Protein AF-A0A507BMI8-F1 (afdb_monomer_lite)

Radius of gyration: 33.05 Å; chains: 1; bounding box: 78×56×67 Å

Secondary structure (DSSP, 8-state):
--HHHHHHHHHHHHHHHHHHHHHHHHHHHHH-SS-------------S-TT---HHHHHHHHHHHHHHHHHHHHSS----HHHHHHHHHHHHHHS--TT-HHHH-PPPTTT-TTSPPSSS-------

Foldseek 3Di:
DPPVVVVVVVVVVVVVVVVVVVVVVVCCVVVVDDDPPDCDPPDDDDDDDPPCPDPVNVVVVVVVVVVVVVVVVVPDDDDDPVVVVVVVCVVVLVDDDQVCCVNRNHDDLVRDPPRQPPDPDSDDDDD

Structure (mmCIF, N/CA/C/O backbone):
data_AF-A0A507BMI8-F1
#
_entry.id   AF-A0A507BMI8-F1
#
loop_
_atom_site.group_PDB
_atom_site.id
_atom_site.type_symbol
_atom_site.label_atom_id
_atom_site.label_alt_id
_atom_site.label_comp_id
_atom_site.label_asym_id
_atom_site.label_entity_id
_atom_site.label_seq_id
_atom_site.pdbx_PDB_ins_code
_atom_site.Cartn_x
_atom_site.Cartn_y
_atom_site.Cartn_z
_atom_site.occupancy
_atom_site.B_iso_or_equiv
_atom_site.auth_seq_id
_atom_site.auth_comp_id
_atom_site.auth_asym_id
_atom_site.auth_atom_id
_atom_site.pdbx_PDB_model_num
ATOM 1 N N . MET A 1 1 ? -18.259 -33.573 4.584 1.00 50.00 1 MET A N 1
ATOM 2 C CA . MET A 1 1 ? -17.208 -32.944 5.421 1.00 50.00 1 MET A CA 1
ATOM 3 C C . MET A 1 1 ? -17.529 -31.490 5.817 1.00 50.00 1 MET A C 1
ATOM 5 O O . MET A 1 1 ? -16.685 -30.840 6.411 1.00 50.00 1 MET A O 1
ATOM 9 N N . SER A 1 2 ? -18.745 -30.982 5.575 1.00 57.59 2 SER A N 1
ATOM 10 C CA . SER A 1 2 ? -19.161 -29.588 5.833 1.00 57.59 2 SER A CA 1
ATOM 11 C C . SER A 1 2 ? -19.734 -29.312 7.236 1.00 57.59 2 SER A C 1
ATOM 13 O O . SER A 1 2 ? -19.900 -28.154 7.604 1.00 57.59 2 SER A O 1
ATOM 15 N N . ASN A 1 3 ? -20.026 -30.345 8.033 1.00 60.91 3 ASN A N 1
ATOM 16 C CA . ASN A 1 3 ? -20.760 -30.187 9.301 1.00 60.91 3 ASN A CA 1
ATOM 17 C C . ASN A 1 3 ? -19.903 -29.631 10.452 1.00 60.91 3 ASN A C 1
ATOM 19 O O . ASN A 1 3 ? -20.436 -29.031 11.377 1.00 60.91 3 ASN A O 1
ATOM 23 N N . LEU A 1 4 ? -18.576 -29.779 10.383 1.00 59.72 4 LEU A N 1
ATOM 24 C CA . LEU A 1 4 ? -17.682 -29.368 11.472 1.00 59.72 4 LEU A CA 1
ATOM 25 C C . LEU A 1 4 ? -17.498 -27.844 11.550 1.00 59.72 4 LEU A C 1
ATOM 27 O O . LEU A 1 4 ? -17.412 -27.301 12.647 1.00 59.72 4 LEU A O 1
ATOM 31 N N . THR A 1 5 ? -17.488 -27.140 10.413 1.00 59.69 5 THR A N 1
ATOM 32 C CA . THR A 1 5 ? -17.374 -25.669 10.392 1.00 59.69 5 THR A CA 1
ATOM 33 C C . THR A 1 5 ? -18.626 -24.998 10.957 1.00 59.69 5 THR A C 1
ATOM 35 O O . THR A 1 5 ? -18.511 -24.048 11.727 1.00 59.69 5 THR A O 1
ATOM 38 N N . SER A 1 6 ? -19.815 -25.533 10.651 1.00 66.56 6 SER A N 1
ATOM 39 C CA . SER A 1 6 ? -21.083 -24.976 11.137 1.00 66.56 6 SER A CA 1
ATOM 40 C C . SER A 1 6 ? -21.227 -25.101 12.659 1.00 66.56 6 SER A C 1
ATOM 42 O O . SER A 1 6 ? -21.615 -24.138 13.321 1.00 66.56 6 SER A O 1
ATOM 44 N N . ASP A 1 7 ? -20.819 -26.237 13.233 1.00 71.44 7 ASP A N 1
ATOM 45 C CA . ASP A 1 7 ? -20.836 -26.447 14.686 1.00 71.44 7 ASP A CA 1
ATOM 46 C C . ASP A 1 7 ? -19.871 -25.511 15.431 1.00 71.44 7 ASP A C 1
ATOM 48 O O . ASP A 1 7 ? -20.177 -25.035 16.529 1.00 71.44 7 ASP A O 1
ATOM 52 N N . VAL A 1 8 ? -18.700 -25.223 14.850 1.00 73.81 8 VAL A N 1
ATOM 53 C CA . VAL A 1 8 ? -17.723 -24.289 15.435 1.00 73.81 8 VAL A CA 1
ATOM 54 C C . VAL A 1 8 ? -18.257 -22.856 15.407 1.00 73.81 8 VAL A C 1
ATOM 56 O O . VAL A 1 8 ? -18.174 -22.153 16.415 1.00 73.81 8 VAL A O 1
ATOM 59 N N . GLU A 1 9 ? -18.859 -22.429 14.297 1.00 71.19 9 GLU A N 1
ATOM 60 C CA . GLU A 1 9 ? -19.460 -21.097 14.171 1.00 71.19 9 GLU A CA 1
ATOM 61 C C . GLU A 1 9 ? -20.648 -20.904 15.120 1.00 71.19 9 GLU A C 1
ATOM 63 O O . GLU A 1 9 ? -20.750 -19.864 15.777 1.00 71.19 9 GLU A O 1
ATOM 68 N N . GLN A 1 10 ? -21.507 -21.916 15.269 1.00 74.69 10 GLN A N 1
ATOM 69 C CA . GLN A 1 10 ? -22.636 -21.874 16.200 1.00 74.69 10 GLN A CA 1
ATOM 70 C C . GLN A 1 10 ? -22.179 -21.798 17.660 1.00 74.69 10 GLN A C 1
ATOM 72 O O . GLN A 1 10 ? -22.701 -20.982 18.426 1.00 74.69 10 GLN A O 1
ATOM 77 N N . LYS A 1 11 ? -21.171 -22.590 18.047 1.00 76.62 11 LYS A N 1
ATOM 78 C CA . LYS A 1 11 ? -20.581 -22.528 19.395 1.00 76.62 11 LYS A CA 1
ATOM 79 C C . LYS A 1 11 ? -19.941 -21.174 19.670 1.00 76.62 11 LYS A C 1
ATOM 81 O O . LYS A 1 11 ? -20.156 -20.612 20.742 1.00 76.62 11 LYS A O 1
ATOM 86 N N . ASN A 1 12 ? -19.214 -20.620 18.701 1.00 79.44 12 ASN A N 1
ATOM 87 C CA . ASN A 1 12 ? -18.614 -19.296 18.826 1.00 79.44 12 ASN A CA 1
ATOM 88 C C . ASN A 1 12 ? -19.704 -18.220 18.992 1.00 79.44 12 ASN A C 1
ATOM 90 O O . ASN A 1 12 ? -19.654 -17.410 19.913 1.00 79.44 12 ASN A O 1
ATOM 94 N N . HIS A 1 13 ? -20.760 -18.261 18.175 1.00 80.12 13 HIS A N 1
ATOM 95 C CA . HIS A 1 13 ? -21.883 -17.327 18.267 1.00 80.12 13 HIS A CA 1
ATOM 96 C C . HIS A 1 13 ? -22.611 -17.401 19.621 1.00 80.12 13 HIS A C 1
ATOM 98 O O . HIS A 1 13 ? -22.980 -16.370 20.192 1.00 80.12 13 HIS A O 1
ATOM 104 N N . GLN A 1 14 ? -22.790 -18.607 20.167 1.00 83.75 14 GLN A N 1
ATOM 105 C CA . GLN A 1 14 ? -23.395 -18.800 21.482 1.00 83.75 14 GLN A CA 1
ATOM 106 C C . GLN A 1 14 ? -22.494 -18.283 22.610 1.00 83.75 14 GLN A C 1
ATOM 108 O O . GLN A 1 14 ? -22.973 -17.576 23.499 1.00 83.75 14 GLN A O 1
ATOM 113 N N . HIS A 1 15 ? -21.190 -18.545 22.520 1.00 85.62 15 HIS A N 1
ATOM 114 C CA . HIS A 1 15 ? -20.192 -18.032 23.453 1.00 85.62 15 HIS A CA 1
ATOM 115 C C . HIS A 1 15 ? -20.211 -16.495 23.512 1.00 85.62 15 HIS A C 1
ATOM 117 O O . HIS A 1 15 ? -20.271 -15.916 24.597 1.00 85.62 15 HIS A O 1
ATOM 123 N N . TRP A 1 16 ? -20.277 -15.813 22.362 1.00 71.69 16 TRP A N 1
ATOM 124 C CA . TRP A 1 16 ? -20.387 -14.348 22.319 1.00 71.69 16 TRP A CA 1
ATOM 125 C C . TRP A 1 16 ? -21.697 -13.825 22.920 1.00 71.69 16 TRP A C 1
ATOM 127 O O . TRP A 1 16 ? -21.693 -12.806 23.613 1.00 71.69 16 TRP A O 1
ATOM 137 N N . LYS A 1 17 ? -22.824 -14.524 22.728 1.00 87.12 17 LYS A N 1
ATOM 138 C CA . LYS A 1 17 ? -24.103 -14.161 23.369 1.00 87.12 17 LYS A CA 1
ATOM 139 C C . LYS A 1 17 ? -24.038 -14.280 24.887 1.00 87.12 17 LYS A C 1
ATOM 141 O O . LYS A 1 17 ? -24.572 -13.428 25.597 1.00 87.12 17 LYS A O 1
ATOM 146 N N . GLU A 1 18 ? -23.405 -15.330 25.394 1.00 85.81 18 GLU A N 1
ATOM 147 C CA . GLU A 1 18 ? -23.204 -15.537 26.828 1.00 85.81 18 GLU A CA 1
ATOM 148 C C . GLU A 1 18 ? -22.257 -14.497 27.418 1.00 85.81 18 GLU A C 1
ATOM 150 O O . GLU A 1 18 ? -22.600 -13.889 28.431 1.00 85.81 18 GLU A O 1
ATOM 155 N N . ALA A 1 19 ? -21.155 -14.188 26.733 1.00 79.75 19 ALA A N 1
ATOM 156 C CA . ALA A 1 19 ? -20.238 -13.122 27.125 1.00 79.75 19 ALA A CA 1
ATOM 157 C C . ALA A 1 19 ? -20.942 -11.753 27.193 1.00 79.75 19 ALA A C 1
ATOM 159 O O . ALA A 1 19 ? -20.763 -11.006 28.156 1.00 79.75 19 ALA A O 1
ATOM 160 N N . LEU A 1 20 ? -21.812 -11.433 26.226 1.00 80.81 20 LEU A N 1
ATOM 161 C CA . LEU A 1 20 ? -22.605 -10.199 26.235 1.00 80.81 20 LEU A CA 1
ATOM 162 C C . LEU A 1 20 ? -23.640 -10.167 27.370 1.00 80.81 20 LEU A C 1
ATOM 164 O O . LEU A 1 20 ? -23.835 -9.120 27.992 1.00 80.81 20 LEU A O 1
ATOM 168 N N . ARG A 1 21 ? -24.292 -11.297 27.672 1.00 84.62 21 ARG A N 1
ATOM 169 C CA . ARG A 1 21 ? -25.216 -11.418 28.815 1.00 84.62 21 ARG A CA 1
ATOM 170 C C . ARG A 1 21 ? -24.489 -11.260 30.149 1.00 84.62 21 ARG A C 1
ATOM 172 O O . ARG A 1 21 ? -24.963 -10.514 31.003 1.00 84.62 21 ARG A O 1
ATOM 179 N N . ALA A 1 22 ? -23.332 -11.898 30.303 1.00 79.50 22 ALA A N 1
ATOM 180 C CA . ALA A 1 22 ? -22.498 -11.793 31.494 1.00 79.50 22 ALA A CA 1
ATOM 181 C C . ALA A 1 22 ? -22.006 -10.356 31.703 1.00 79.50 22 ALA A C 1
ATOM 183 O O . ALA A 1 22 ? -22.113 -9.825 32.806 1.00 79.50 22 ALA A O 1
ATOM 184 N N . ASN A 1 23 ? -21.566 -9.683 30.636 1.00 79.81 23 ASN A N 1
ATOM 185 C CA . ASN A 1 23 ? -21.134 -8.290 30.709 1.00 79.81 23 ASN A CA 1
ATOM 186 C C . ASN A 1 23 ? -22.305 -7.351 31.064 1.00 79.81 23 ASN A C 1
ATOM 188 O O . ASN A 1 23 ? -22.178 -6.494 31.933 1.00 79.81 23 ASN A O 1
ATOM 192 N N . ARG A 1 24 ? -23.497 -7.569 30.486 1.00 79.19 24 ARG A N 1
ATOM 193 C CA . ARG A 1 24 ? -24.723 -6.841 30.866 1.00 79.19 24 ARG A CA 1
ATOM 194 C C . ARG A 1 24 ? -25.067 -7.035 32.345 1.00 79.19 24 ARG A C 1
ATOM 196 O O . ARG A 1 24 ? -25.388 -6.060 33.020 1.00 79.19 24 ARG A O 1
ATOM 203 N N . SER A 1 25 ? -24.983 -8.266 32.850 1.00 76.94 25 SER A N 1
ATOM 204 C CA . SER A 1 25 ? -25.216 -8.565 34.266 1.00 76.94 25 SER A CA 1
ATOM 205 C C . SER A 1 25 ? -24.179 -7.888 35.162 1.00 76.94 25 SER A C 1
ATOM 207 O O . SER A 1 25 ? -24.549 -7.274 36.154 1.00 76.94 25 SER A O 1
ATOM 209 N N . TYR A 1 26 ? -22.897 -7.940 34.793 1.00 73.00 26 TYR A N 1
ATOM 210 C CA . TYR A 1 26 ? -21.806 -7.303 35.533 1.00 73.00 26 TYR A CA 1
ATOM 211 C C . TYR A 1 26 ? -21.996 -5.784 35.647 1.00 73.00 26 TYR A C 1
ATOM 213 O O . TYR A 1 26 ? -21.850 -5.219 36.730 1.00 73.00 26 TYR A O 1
ATOM 221 N N . MET A 1 27 ? -22.405 -5.131 34.555 1.00 68.19 27 MET A N 1
ATOM 222 C CA . MET A 1 27 ? -22.702 -3.697 34.557 1.00 68.19 27 MET A CA 1
ATOM 223 C C . MET A 1 27 ? -23.902 -3.358 35.454 1.00 68.19 27 MET A C 1
ATOM 225 O O . MET A 1 27 ? -23.860 -2.370 36.182 1.00 68.19 27 MET A O 1
ATOM 229 N N . HIS A 1 28 ? -24.949 -4.188 35.474 1.00 62.34 28 HIS A N 1
ATOM 230 C CA . HIS A 1 28 ? -26.076 -3.990 36.392 1.00 62.34 28 HIS A CA 1
ATOM 231 C C . HIS A 1 28 ? -25.689 -4.179 37.863 1.00 62.34 28 HIS A C 1
ATOM 233 O O . HIS A 1 28 ? -26.199 -3.452 38.710 1.00 62.34 28 HIS A O 1
ATOM 239 N N . THR A 1 29 ? -24.785 -5.108 38.178 1.00 67.25 29 THR A N 1
ATOM 240 C CA . THR A 1 29 ? -24.347 -5.345 39.561 1.00 67.25 29 THR A CA 1
ATOM 241 C C . THR A 1 29 ? -23.421 -4.239 40.070 1.00 67.25 29 THR A C 1
ATOM 243 O O . THR A 1 29 ? -23.574 -3.805 41.207 1.00 67.25 29 THR A O 1
ATOM 246 N N . GLN A 1 30 ? -22.499 -3.739 39.239 1.00 54.78 30 GLN A N 1
ATOM 247 C CA . GLN A 1 30 ? -21.523 -2.722 39.658 1.00 54.78 30 GLN A CA 1
ATOM 248 C C . GLN A 1 30 ? -22.075 -1.293 39.674 1.00 54.78 30 GLN A C 1
ATOM 250 O O . GLN A 1 30 ? -21.617 -0.465 40.456 1.00 54.78 30 GLN A O 1
ATOM 255 N N . PHE A 1 31 ? -23.066 -0.994 38.830 1.00 55.59 31 PHE A N 1
ATOM 256 C CA . PHE A 1 31 ? -23.644 0.350 38.710 1.00 55.59 31 PHE A CA 1
ATOM 257 C C . PHE A 1 31 ? -25.104 0.426 39.196 1.00 55.59 31 PHE A C 1
ATOM 259 O O . PHE A 1 31 ? -25.739 1.473 39.109 1.00 55.59 31 PHE A O 1
ATOM 266 N N . GLY A 1 32 ? -25.647 -0.670 39.735 1.00 46.56 32 GLY A N 1
ATOM 267 C CA . GLY A 1 32 ? -27.037 -0.806 40.181 1.00 46.56 32 GLY A CA 1
ATOM 268 C C . GLY A 1 32 ? -27.331 -0.314 41.598 1.00 46.56 32 GLY A C 1
ATOM 269 O O . GLY A 1 32 ? -28.191 -0.891 42.265 1.00 46.56 32 GLY A O 1
ATOM 270 N N . HIS A 1 33 ? -26.661 0.735 42.082 1.00 46.97 33 HIS A N 1
ATOM 271 C CA . HIS A 1 33 ? -27.170 1.481 43.236 1.00 46.97 33 HIS A CA 1
ATOM 272 C C . HIS A 1 33 ? -28.118 2.589 42.769 1.00 46.97 33 HIS A C 1
ATOM 274 O O . HIS A 1 33 ? -27.826 3.370 41.870 1.00 46.97 33 HIS A O 1
ATOM 280 N N . LYS A 1 34 ? -29.326 2.551 43.340 1.00 51.16 34 LYS A N 1
ATOM 281 C CA . LYS A 1 34 ? -30.554 3.184 42.860 1.00 51.16 34 LYS A CA 1
ATOM 282 C C . LYS A 1 34 ? -30.399 4.680 42.571 1.00 51.16 34 LYS A C 1
ATOM 284 O O . LYS A 1 34 ? -30.318 5.491 43.483 1.00 51.16 34 LYS A O 1
ATOM 289 N N . GLY A 1 35 ? -30.546 5.036 41.302 1.00 44.56 35 GLY A N 1
ATOM 290 C CA . GLY A 1 35 ? -30.932 6.370 40.864 1.00 44.56 35 GLY A CA 1
ATOM 291 C C . GLY A 1 35 ? -31.686 6.234 39.552 1.00 44.56 35 GLY A C 1
ATOM 292 O O . GLY A 1 35 ? -31.133 5.746 38.572 1.00 44.56 35 GLY A O 1
ATOM 293 N N . LYS A 1 36 ? -32.970 6.601 39.527 1.00 44.16 36 LYS A N 1
ATOM 294 C CA . LYS A 1 36 ? -33.725 6.737 38.277 1.00 44.16 36 LYS A CA 1
ATOM 295 C C . LYS A 1 36 ? -32.998 7.782 37.423 1.00 44.16 36 LYS A C 1
ATOM 297 O O . LYS A 1 36 ? -33.112 8.970 37.705 1.00 44.16 36 LYS A O 1
ATOM 302 N N . VAL A 1 37 ? -32.250 7.359 36.404 1.00 47.12 37 VAL A N 1
ATOM 303 C CA . VAL A 1 37 ? -31.766 8.276 35.368 1.00 47.12 37 VAL A CA 1
ATOM 304 C C . VAL A 1 37 ? -32.979 8.629 34.522 1.00 47.12 37 VAL A C 1
ATOM 306 O O . VAL A 1 37 ? -33.414 7.859 33.667 1.00 47.12 37 VAL A O 1
ATOM 309 N N . SER A 1 38 ? -33.579 9.774 34.839 1.00 41.09 38 SER A N 1
ATOM 310 C CA . SER A 1 38 ? -34.495 10.447 33.931 1.00 41.09 38 SER A CA 1
ATOM 311 C C . SER A 1 38 ? -33.724 10.701 32.640 1.00 41.09 38 SER A C 1
ATOM 313 O O . SER A 1 38 ? -32.671 11.341 32.671 1.00 41.09 38 SER A O 1
ATOM 315 N N . ILE A 1 39 ? -34.213 10.167 31.520 1.00 44.50 39 ILE A N 1
ATOM 316 C CA . ILE A 1 39 ? -33.718 10.505 30.183 1.00 44.50 39 ILE A CA 1
ATOM 317 C C . ILE A 1 39 ? -34.212 11.929 29.903 1.00 44.50 39 ILE A C 1
ATOM 319 O O . ILE A 1 39 ? -35.214 12.156 29.232 1.00 44.50 39 ILE A O 1
ATOM 323 N N . GLY A 1 40 ? -33.547 12.892 30.538 1.00 37.53 40 GLY A N 1
ATOM 324 C CA . GLY A 1 40 ? -33.654 14.307 30.241 1.00 37.53 40 GLY A CA 1
ATOM 325 C C . GLY A 1 40 ? -32.869 14.593 28.971 1.00 37.53 40 GLY A C 1
ATOM 326 O O . GLY A 1 40 ? -31.724 14.168 28.826 1.00 37.53 40 GLY A O 1
ATOM 327 N N . ASN A 1 41 ? -33.537 15.270 28.047 1.00 42.56 41 ASN A N 1
ATOM 328 C CA . ASN A 1 41 ? -33.075 15.653 26.722 1.00 42.56 41 ASN A CA 1
ATOM 329 C C . ASN A 1 41 ? -31.619 16.170 26.733 1.00 42.56 41 ASN A C 1
ATOM 331 O O . ASN A 1 41 ? -31.288 17.090 27.479 1.00 42.56 41 ASN A O 1
ATOM 335 N N . SER A 1 42 ? -30.753 15.575 25.906 1.00 43.12 42 SER A N 1
ATOM 336 C CA . SER A 1 42 ? -29.328 15.914 25.816 1.00 43.12 42 SER A CA 1
ATOM 337 C C . SER A 1 42 ? -29.146 17.189 24.995 1.00 43.12 42 SER A C 1
ATOM 339 O O . SER A 1 42 ? -28.880 17.162 23.797 1.00 43.12 42 SER A O 1
ATOM 341 N N . GLN A 1 43 ? -29.345 18.327 25.642 1.00 47.53 43 GLN A N 1
ATOM 342 C CA . GLN A 1 43 ? -28.857 19.609 25.162 1.00 47.53 43 GLN A CA 1
ATOM 343 C C . GLN A 1 43 ? -28.029 20.195 26.306 1.00 47.53 43 GLN A C 1
ATOM 345 O O . GLN A 1 43 ? -28.573 20.579 27.336 1.00 47.53 43 GLN A O 1
ATOM 350 N N . ASN A 1 44 ? -26.7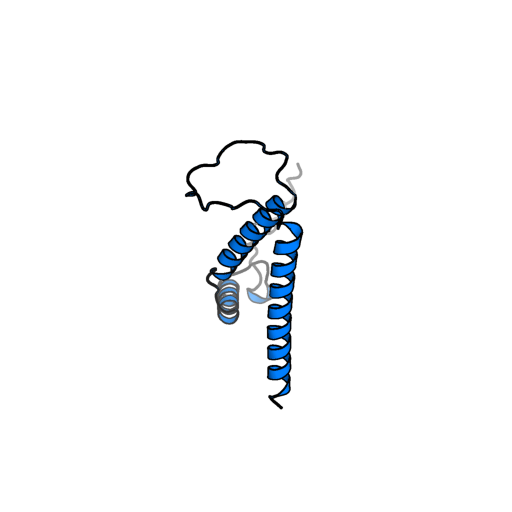15 20.257 26.081 1.00 48.00 44 ASN A N 1
ATOM 351 C CA . ASN A 1 44 ? -25.734 21.043 26.832 1.00 48.00 44 ASN A CA 1
ATOM 352 C C . ASN A 1 44 ? -25.174 20.445 28.143 1.00 48.00 44 ASN A C 1
ATOM 354 O O . ASN A 1 44 ? -25.737 20.613 29.218 1.00 48.00 44 ASN A O 1
ATOM 358 N N . LEU A 1 45 ? -23.986 19.835 28.049 1.00 43.00 45 LEU A N 1
ATOM 359 C CA . LEU A 1 45 ? -23.029 19.722 29.158 1.00 43.00 45 LEU A CA 1
ATOM 360 C C . LEU A 1 45 ? -21.607 19.943 28.619 1.00 43.00 45 LEU A C 1
ATOM 362 O O . LEU A 1 45 ? -20.769 19.043 28.594 1.00 43.00 45 LEU A O 1
ATOM 366 N N . THR A 1 46 ? -21.337 21.160 28.150 1.00 51.84 46 THR A N 1
ATOM 367 C CA . THR A 1 46 ? -19.967 21.682 28.118 1.00 51.84 46 THR A CA 1
ATOM 368 C C . THR A 1 46 ? -19.674 22.403 29.431 1.00 51.84 46 THR A C 1
ATOM 370 O O . THR A 1 46 ? -20.445 23.259 29.853 1.00 51.84 46 THR A O 1
ATOM 373 N N . SER A 1 47 ? -18.511 22.092 30.009 1.00 49.69 47 SER A N 1
ATOM 374 C CA . SER A 1 47 ? -17.895 22.648 31.226 1.00 49.69 47 SER A CA 1
ATOM 375 C C . SER A 1 47 ? -18.314 22.006 32.557 1.00 49.69 47 SER A C 1
ATOM 377 O O . SER A 1 47 ? -19.387 22.268 33.076 1.00 49.69 47 SER A O 1
ATOM 379 N N . LEU A 1 48 ? -17.434 21.153 33.106 1.00 45.09 48 LEU A N 1
ATOM 380 C CA . LEU A 1 48 ? -16.951 21.185 34.501 1.00 45.09 48 LEU A CA 1
ATOM 381 C C . LEU A 1 48 ? -16.084 19.943 34.808 1.00 45.09 48 LEU A C 1
ATOM 383 O O . LEU A 1 48 ? -16.532 18.811 34.681 1.00 45.09 48 LEU A O 1
ATOM 387 N N . SER A 1 49 ? -14.846 20.199 35.255 1.00 46.19 49 SER A N 1
ATOM 388 C CA . SER A 1 49 ? -13.823 19.253 35.746 1.00 46.19 49 SER A CA 1
ATOM 389 C C . SER A 1 49 ? -13.193 18.297 34.721 1.00 46.19 49 SER A C 1
ATOM 391 O O . SER A 1 49 ? -13.568 17.138 34.563 1.00 46.19 49 SER A O 1
ATOM 393 N N . SER A 1 50 ? -12.132 18.770 34.070 1.00 55.47 50 SER A N 1
ATOM 394 C CA . SER A 1 50 ? -11.269 17.987 33.179 1.00 55.47 50 SER A CA 1
ATOM 395 C C . SER A 1 50 ? -10.352 16.971 33.890 1.00 55.47 50 SER A C 1
ATOM 397 O O . SER A 1 50 ? -9.542 16.340 33.215 1.00 55.47 50 SER A O 1
ATOM 399 N N . SER A 1 51 ? -10.451 16.765 35.211 1.00 57.19 51 SER A N 1
ATOM 400 C CA . SER A 1 51 ? -9.472 15.962 35.972 1.00 57.19 51 SER A CA 1
ATOM 401 C C . SER A 1 51 ? -10.026 14.797 36.806 1.00 57.19 51 SER A C 1
ATOM 403 O O . SER A 1 51 ? -9.242 14.133 37.478 1.00 57.19 51 SER A O 1
ATOM 405 N N . LEU A 1 52 ? -11.323 14.466 36.735 1.00 58.72 52 LEU A N 1
ATOM 406 C CA . LEU A 1 52 ? -11.892 13.289 37.427 1.00 58.72 52 LEU A CA 1
ATOM 407 C C . LEU A 1 52 ? -12.879 12.486 36.566 1.00 58.72 52 LEU A C 1
ATOM 409 O O . LEU A 1 52 ? -13.803 11.864 37.088 1.00 58.72 52 LEU A O 1
ATOM 413 N N . ALA A 1 53 ? -12.692 12.459 35.243 1.00 66.75 53 ALA A N 1
ATOM 414 C CA . ALA A 1 53 ? -13.394 11.470 34.430 1.00 66.75 53 ALA A CA 1
ATOM 415 C C . ALA A 1 53 ? -12.996 10.076 34.939 1.00 66.75 53 ALA A C 1
ATOM 417 O O . ALA A 1 53 ? -11.826 9.690 34.894 1.00 66.75 53 ALA A O 1
ATOM 418 N N . THR A 1 54 ? -13.964 9.339 35.482 1.00 81.56 54 THR A N 1
ATOM 419 C CA . THR A 1 54 ? -13.731 7.990 36.003 1.00 81.56 54 THR A CA 1
ATOM 420 C C . THR A 1 54 ? -13.072 7.136 34.916 1.00 81.56 54 THR A C 1
ATOM 422 O O . THR A 1 54 ? -13.375 7.281 33.730 1.00 81.56 54 THR A O 1
ATOM 425 N N . MET A 1 55 ? -12.162 6.229 35.282 1.00 82.69 55 MET A N 1
ATOM 426 C CA . MET A 1 55 ? -11.443 5.389 34.308 1.00 82.69 55 MET A CA 1
ATOM 427 C C . MET A 1 55 ? -12.382 4.668 33.325 1.00 82.69 55 MET A C 1
ATOM 429 O O . MET A 1 55 ? -12.000 4.410 32.185 1.00 82.69 55 MET A O 1
ATOM 433 N N . SER A 1 56 ? -13.613 4.363 33.744 1.00 85.94 56 SER A N 1
ATOM 434 C CA . SER A 1 56 ? -14.691 3.841 32.898 1.00 85.94 56 SER A CA 1
ATOM 435 C C . SER A 1 56 ? -15.116 4.801 31.787 1.00 85.94 56 SER A C 1
ATOM 437 O O . SER A 1 56 ? -15.255 4.374 30.645 1.00 85.94 56 SER A O 1
ATOM 439 N N . GLU A 1 57 ? -15.279 6.087 32.085 1.00 87.06 57 GLU A N 1
ATOM 440 C CA . GLU A 1 57 ? -15.674 7.098 31.103 1.00 87.06 57 GLU A CA 1
ATOM 441 C C . GLU A 1 57 ? -14.552 7.358 30.087 1.00 87.06 57 GLU A C 1
ATOM 443 O O . GLU A 1 57 ? -14.802 7.442 28.885 1.00 87.06 57 GLU A O 1
ATOM 448 N N . ILE A 1 58 ? -13.296 7.394 30.545 1.00 91.19 58 ILE A N 1
ATOM 449 C CA . ILE A 1 58 ? -12.125 7.535 29.664 1.00 91.19 58 ILE A CA 1
ATOM 450 C C . ILE A 1 58 ? -12.009 6.329 28.723 1.00 91.19 58 ILE A C 1
ATOM 452 O O . ILE A 1 58 ? -11.799 6.491 27.521 1.00 91.19 58 ILE A O 1
ATOM 456 N N . LYS A 1 59 ? -12.155 5.107 29.252 1.00 91.25 59 LYS A N 1
ATOM 457 C CA . LYS A 1 59 ? -12.134 3.878 28.442 1.00 91.25 59 LYS A CA 1
ATOM 458 C C . LYS A 1 59 ? -13.270 3.859 27.424 1.00 91.25 59 LYS A C 1
ATOM 460 O O . LYS A 1 59 ? -13.035 3.490 26.277 1.00 91.25 59 LYS A O 1
ATOM 465 N N . LEU A 1 60 ? -14.470 4.285 27.818 1.00 92.06 60 LEU A N 1
ATOM 466 C CA . LEU A 1 60 ? -15.614 4.370 26.916 1.00 92.06 60 LEU A CA 1
ATOM 467 C C . LEU A 1 60 ? -15.345 5.347 25.766 1.00 92.06 60 LEU A C 1
ATOM 469 O O . LEU A 1 60 ? -15.521 4.973 24.610 1.00 92.06 60 LEU A O 1
ATOM 473 N N . LYS A 1 61 ? -14.847 6.554 26.065 1.00 94.12 61 LYS A N 1
ATOM 474 C CA . LYS A 1 61 ? -14.478 7.549 25.043 1.00 94.12 61 LYS A CA 1
ATOM 475 C C . LYS A 1 61 ? -13.467 6.984 24.043 1.00 94.12 61 LYS A C 1
ATOM 477 O O . LYS A 1 61 ? -13.693 7.073 22.841 1.00 94.12 61 LYS A O 1
ATOM 482 N N . LYS A 1 62 ? -12.417 6.309 24.529 1.00 95.25 62 LYS A N 1
ATOM 483 C CA . LYS A 1 62 ? -11.421 5.644 23.669 1.00 95.25 62 LYS A CA 1
ATOM 484 C C . LYS A 1 62 ? -12.035 4.563 22.781 1.00 95.25 62 LYS A C 1
ATOM 486 O O . LYS A 1 62 ? -11.699 4.479 21.607 1.00 95.25 62 LYS A O 1
ATOM 491 N N . LEU A 1 63 ? -12.923 3.728 23.322 1.00 96.56 63 LEU A N 1
ATOM 492 C CA . LEU A 1 63 ? -13.581 2.678 22.540 1.00 96.56 63 LEU A CA 1
ATOM 493 C C . LEU A 1 63 ? -14.468 3.258 21.439 1.00 96.56 63 LEU A C 1
ATOM 495 O O . LEU A 1 63 ? -14.459 2.738 20.329 1.00 96.56 63 LEU A O 1
ATOM 499 N N . VAL A 1 64 ? -15.203 4.331 21.730 1.00 97.06 64 VAL A N 1
ATOM 500 C CA . VAL A 1 64 ? -16.040 5.019 20.738 1.00 97.06 64 VAL A CA 1
ATOM 501 C C . VAL A 1 64 ? -15.178 5.625 19.633 1.00 97.06 64 VAL A C 1
ATOM 503 O O . VAL A 1 64 ? -15.469 5.419 18.459 1.00 97.06 64 VAL A O 1
ATOM 506 N N . GLU A 1 65 ? -14.086 6.299 19.993 1.00 97.25 65 GLU A N 1
ATOM 507 C CA . GLU A 1 65 ? -13.138 6.870 19.032 1.00 97.25 65 GLU A CA 1
ATOM 508 C C . GLU A 1 65 ? -12.502 5.792 18.140 1.00 97.25 65 GLU A C 1
ATOM 510 O O . GLU A 1 65 ? -12.458 5.935 16.919 1.00 97.25 65 GLU A O 1
ATOM 515 N N . LEU A 1 66 ? -12.054 4.677 18.726 1.00 98.00 66 LEU A N 1
ATOM 516 C CA . LEU A 1 66 ? -11.513 3.548 17.967 1.00 98.00 66 LEU A CA 1
ATOM 517 C C . LEU A 1 66 ? -12.568 2.925 17.055 1.00 98.00 66 LEU A C 1
ATOM 519 O O . LEU A 1 66 ? -12.271 2.608 15.909 1.00 98.00 66 LEU A O 1
ATOM 523 N N . ASN A 1 67 ? -13.802 2.768 17.534 1.00 97.50 67 ASN A N 1
ATOM 524 C CA . ASN A 1 67 ? -14.890 2.235 16.723 1.00 97.50 67 ASN A CA 1
ATOM 525 C C . ASN A 1 67 ? -15.190 3.141 15.523 1.00 97.50 67 ASN A C 1
ATOM 527 O O . ASN A 1 67 ? -15.396 2.636 14.423 1.00 97.50 67 ASN A O 1
ATOM 531 N N . GLN A 1 68 ? -15.159 4.459 15.724 1.00 97.69 68 GLN A N 1
ATOM 532 C CA . GLN A 1 68 ? -15.334 5.436 14.658 1.00 97.69 68 GLN A CA 1
ATOM 533 C C . GLN A 1 68 ? -14.216 5.332 13.612 1.00 97.69 68 GLN A C 1
ATOM 535 O O . GLN A 1 68 ? -14.508 5.161 12.432 1.00 97.69 68 GLN A O 1
ATOM 540 N N . ARG A 1 69 ? -12.947 5.304 14.039 1.00 97.31 69 ARG A N 1
ATOM 541 C CA . ARG A 1 69 ? -11.800 5.110 13.132 1.00 97.31 69 ARG A CA 1
ATOM 542 C C . ARG A 1 69 ? -11.878 3.797 12.357 1.00 97.31 69 ARG A C 1
ATOM 544 O O . ARG A 1 69 ? -11.547 3.757 11.178 1.00 97.31 69 ARG A O 1
ATOM 551 N N . LEU A 1 70 ? -12.315 2.718 13.005 1.00 97.31 70 LEU A N 1
ATOM 552 C CA . LEU A 1 70 ? -12.469 1.416 12.355 1.00 97.31 70 LEU A CA 1
ATOM 553 C C . LEU A 1 70 ? -13.574 1.434 11.293 1.00 97.31 70 LEU A C 1
ATOM 555 O O . LEU A 1 70 ? -13.395 0.823 10.245 1.00 97.31 70 LEU A O 1
ATOM 559 N N . LYS A 1 71 ? -14.686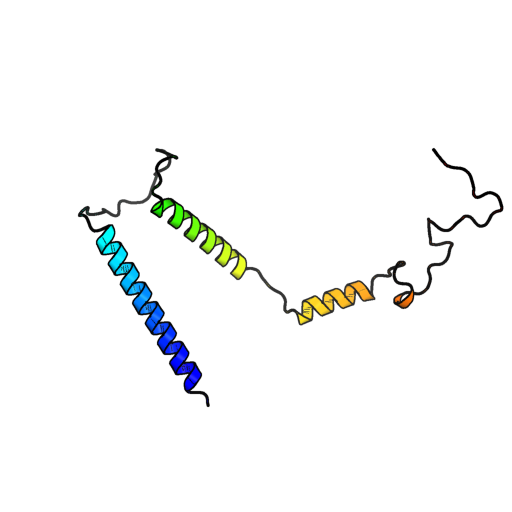 2.139 11.537 1.00 97.12 71 LYS A N 1
ATOM 560 C CA . LYS A 1 71 ? -15.740 2.339 10.529 1.00 97.12 71 LYS A CA 1
ATOM 561 C C . LYS A 1 71 ? -15.223 3.138 9.340 1.00 97.12 71 LYS A C 1
ATOM 563 O O . LYS A 1 71 ? -15.361 2.689 8.213 1.00 97.12 71 LYS A O 1
ATOM 568 N N . GLU A 1 72 ? -14.524 4.241 9.594 1.00 96.81 72 GLU A N 1
ATOM 569 C CA . GLU A 1 72 ? -13.901 5.045 8.535 1.00 96.81 72 GLU A CA 1
ATOM 570 C C . GLU A 1 72 ? -12.916 4.218 7.694 1.00 96.81 72 GLU A C 1
ATOM 572 O O . GLU A 1 72 ? -12.931 4.295 6.470 1.00 96.81 72 GLU A O 1
ATOM 577 N N . GLN A 1 73 ? -12.093 3.375 8.329 1.00 95.81 73 GLN A N 1
ATOM 578 C CA . GLN A 1 73 ? -11.166 2.471 7.636 1.00 95.81 73 GLN A CA 1
ATOM 579 C C . GLN A 1 73 ? -11.857 1.345 6.855 1.00 95.81 73 GLN A C 1
ATOM 581 O O . GLN A 1 73 ? -11.285 0.827 5.886 1.00 95.81 73 GLN A O 1
ATOM 586 N N . LEU A 1 74 ? -13.042 0.927 7.303 1.00 96.19 74 LEU A N 1
ATOM 587 C CA . LEU A 1 74 ? -13.864 -0.068 6.624 1.00 96.19 74 LEU A CA 1
ATOM 588 C C . LEU A 1 74 ? -14.515 0.524 5.370 1.00 96.19 74 LEU A C 1
ATOM 590 O O . LEU A 1 74 ? -14.551 -0.149 4.345 1.00 96.19 74 LEU A O 1
ATOM 594 N N . ASP A 1 75 ? -14.944 1.783 5.446 1.00 96.69 75 ASP A N 1
ATOM 595 C CA . ASP A 1 75 ? -15.608 2.504 4.356 1.00 96.69 75 ASP A CA 1
ATOM 596 C C . ASP A 1 75 ? -14.630 3.016 3.278 1.00 96.69 75 ASP A C 1
ATOM 598 O O . ASP A 1 75 ? -15.054 3.528 2.239 1.00 96.69 75 ASP A O 1
ATOM 602 N N . LEU A 1 76 ? -13.312 2.867 3.480 1.00 96.25 76 LEU A N 1
ATOM 603 C CA . LEU A 1 76 ? -12.319 3.190 2.455 1.00 96.25 76 LEU A CA 1
ATOM 604 C C . LEU A 1 76 ? -12.530 2.334 1.202 1.00 96.25 76 LEU A C 1
ATOM 606 O O . LEU A 1 76 ? -12.480 1.103 1.257 1.00 96.25 76 LEU A O 1
ATOM 610 N N . ASN A 1 77 ? -12.663 2.994 0.050 1.00 95.50 77 ASN A N 1
ATOM 611 C CA . ASN A 1 77 ? -12.701 2.312 -1.236 1.00 95.50 77 ASN A CA 1
ATOM 612 C C . ASN A 1 77 ? -11.340 1.660 -1.530 1.00 95.50 77 ASN A C 1
ATOM 614 O O . ASN A 1 77 ? -10.311 2.338 -1.574 1.00 95.50 77 ASN A O 1
ATOM 618 N N . ARG A 1 78 ? -11.335 0.342 -1.735 1.00 95.69 78 ARG A N 1
ATOM 619 C CA . ARG A 1 78 ? -10.131 -0.450 -2.014 1.00 95.69 78 ARG A CA 1
ATOM 620 C C . ARG A 1 78 ? -10.183 -0.963 -3.443 1.00 95.69 78 ARG A C 1
ATOM 622 O O . ARG A 1 78 ? -11.231 -1.398 -3.905 1.00 95.69 78 ARG A O 1
ATOM 629 N N . ILE A 1 79 ? -9.031 -0.977 -4.102 1.00 96.75 79 ILE A N 1
ATOM 630 C CA . ILE A 1 79 ? -8.863 -1.652 -5.390 1.00 96.75 79 ILE A CA 1
ATOM 631 C C . ILE A 1 79 ? -8.368 -3.088 -5.165 1.00 96.75 79 ILE A C 1
ATOM 633 O O . ILE A 1 79 ? -7.660 -3.345 -4.181 1.00 96.75 79 ILE A O 1
ATOM 637 N N . PRO A 1 80 ? -8.720 -4.044 -6.039 1.00 97.44 80 PRO A N 1
ATOM 638 C CA . PRO A 1 80 ? -8.179 -5.391 -5.965 1.00 97.44 80 PRO A CA 1
ATOM 639 C C . PRO A 1 80 ? -6.669 -5.384 -6.222 1.00 97.44 80 PRO A C 1
ATOM 641 O O . PRO A 1 80 ? -6.142 -4.595 -7.007 1.00 97.44 80 PRO A O 1
ATOM 644 N N . VAL A 1 81 ? -5.964 -6.312 -5.576 1.00 97.94 81 VAL A N 1
ATOM 645 C CA . VAL A 1 81 ? -4.498 -6.400 -5.667 1.00 97.94 81 VAL A CA 1
ATOM 646 C C . VAL A 1 81 ? -4.039 -6.643 -7.103 1.00 97.94 81 VAL A C 1
ATOM 648 O O . VAL A 1 81 ? -3.053 -6.052 -7.525 1.00 97.94 81 VAL A O 1
ATOM 651 N N . SER A 1 82 ? -4.772 -7.452 -7.874 1.00 98.06 82 SER A N 1
ATOM 652 C CA . SER A 1 82 ? -4.474 -7.692 -9.290 1.00 98.06 82 SER A CA 1
ATOM 653 C C . SER A 1 82 ? -4.405 -6.391 -10.093 1.00 98.06 82 SER A C 1
ATOM 655 O O . SER A 1 82 ? -3.447 -6.184 -10.831 1.00 98.06 82 SER A O 1
ATOM 657 N N . GLU A 1 83 ? -5.368 -5.488 -9.898 1.00 97.81 83 GLU A N 1
ATOM 658 C CA . GLU A 1 83 ? -5.411 -4.183 -10.564 1.00 97.81 83 GLU A CA 1
ATOM 659 C C . GLU A 1 83 ? -4.282 -3.263 -10.087 1.00 97.81 83 GLU A C 1
ATOM 661 O O . GLU A 1 83 ? -3.584 -2.662 -10.907 1.00 97.81 83 GLU A O 1
ATOM 666 N N . ALA A 1 84 ? -4.043 -3.205 -8.773 1.00 97.94 84 ALA A N 1
ATOM 667 C CA . ALA A 1 84 ? -2.950 -2.421 -8.203 1.00 97.94 84 ALA A CA 1
ATOM 668 C C . ALA A 1 84 ? -1.585 -2.859 -8.763 1.00 97.94 84 ALA A C 1
ATOM 670 O O . ALA A 1 84 ? -0.790 -2.030 -9.207 1.00 97.94 84 ALA A O 1
ATOM 671 N N . SER A 1 85 ? -1.328 -4.169 -8.800 1.00 98.12 85 SER A N 1
ATOM 672 C CA . SER A 1 85 ? -0.101 -4.745 -9.351 1.00 98.12 85 SER A CA 1
ATOM 673 C C . SER A 1 85 ? 0.038 -4.470 -10.847 1.00 98.12 85 SER A C 1
ATOM 675 O O . SER A 1 85 ? 1.119 -4.084 -11.286 1.00 98.12 85 SER A O 1
ATOM 677 N N . SER A 1 86 ? -1.038 -4.601 -11.631 1.00 97.81 86 SER A N 1
ATOM 678 C CA . SER A 1 86 ? -1.018 -4.249 -13.056 1.00 97.81 86 SER A CA 1
ATOM 679 C C . SER A 1 86 ? -0.686 -2.772 -13.282 1.00 97.81 86 SER A C 1
ATOM 681 O O . SER A 1 86 ? 0.094 -2.460 -14.180 1.00 97.81 86 SER A O 1
ATOM 683 N N . SER A 1 87 ? -1.224 -1.871 -12.455 1.00 97.19 87 SER A N 1
ATOM 684 C CA . SER A 1 87 ? -0.921 -0.436 -12.515 1.00 97.19 87 SER A CA 1
ATOM 685 C C . SER A 1 87 ? 0.560 -0.152 -12.235 1.00 97.19 87 SER A C 1
ATOM 687 O O . SER A 1 87 ? 1.210 0.566 -12.997 1.00 97.19 87 SER A O 1
ATOM 689 N N . LEU A 1 88 ? 1.127 -0.788 -11.203 1.00 97.06 88 LEU A N 1
ATOM 690 C CA . LEU A 1 88 ? 2.551 -0.667 -10.873 1.00 97.06 88 LEU A CA 1
ATOM 691 C C . LEU A 1 88 ? 3.450 -1.185 -11.999 1.00 97.06 88 LEU A C 1
ATOM 693 O O . LEU A 1 88 ? 4.369 -0.484 -12.417 1.00 97.06 88 LEU A O 1
ATOM 697 N N . ILE A 1 89 ? 3.170 -2.382 -12.523 1.00 96.31 89 ILE A N 1
ATOM 698 C CA . ILE A 1 89 ? 3.930 -2.962 -13.639 1.00 96.31 89 ILE A CA 1
ATOM 699 C C . ILE A 1 89 ? 3.876 -2.028 -14.843 1.00 96.31 89 ILE A C 1
ATOM 701 O O . ILE A 1 89 ? 4.911 -1.738 -15.437 1.00 96.31 89 ILE A O 1
ATOM 705 N N . LYS A 1 90 ? 2.690 -1.515 -15.185 1.00 96.75 90 LYS A N 1
ATOM 706 C CA . LYS A 1 90 ? 2.527 -0.574 -16.293 1.00 96.75 90 LYS A CA 1
ATOM 707 C C . LYS A 1 90 ? 3.402 0.663 -16.106 1.00 96.75 90 LYS A C 1
ATOM 709 O O . LYS A 1 90 ? 4.112 1.029 -17.032 1.00 96.75 90 LYS A O 1
ATOM 714 N N . TYR A 1 91 ? 3.385 1.272 -14.921 1.00 96.44 91 TYR A N 1
ATOM 715 C CA . TYR A 1 91 ? 4.179 2.468 -14.645 1.00 96.44 91 TYR A CA 1
ATOM 716 C C . TYR A 1 91 ? 5.689 2.209 -14.738 1.00 96.44 91 T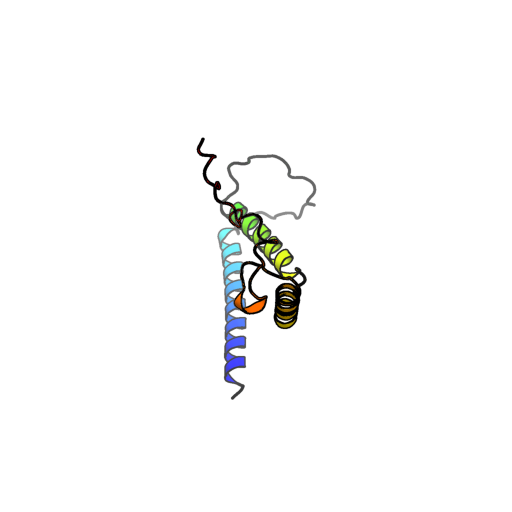YR A C 1
ATOM 718 O O . TYR A 1 91 ? 6.412 2.968 -15.383 1.00 96.44 91 TYR A O 1
ATOM 726 N N . ILE A 1 92 ? 6.164 1.121 -14.129 1.00 93.88 92 ILE A N 1
ATOM 727 C CA . ILE A 1 92 ? 7.595 0.785 -14.084 1.00 93.88 92 ILE A CA 1
ATOM 728 C C . ILE A 1 92 ? 8.111 0.365 -15.467 1.00 93.88 92 ILE A C 1
ATOM 730 O O . ILE A 1 92 ? 9.251 0.651 -15.812 1.00 93.88 92 ILE A O 1
ATOM 734 N N . THR A 1 93 ? 7.279 -0.281 -16.286 1.00 92.31 93 THR A N 1
ATOM 735 C CA . THR A 1 93 ? 7.652 -0.696 -17.650 1.00 92.31 93 THR A CA 1
ATOM 736 C C . THR A 1 93 ? 7.515 0.414 -18.686 1.00 92.31 93 THR A C 1
ATOM 738 O O . THR A 1 93 ? 8.131 0.317 -19.740 1.00 92.31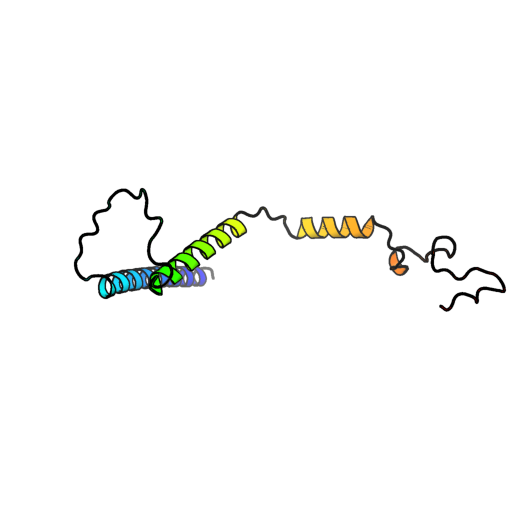 93 THR A O 1
ATOM 741 N N . SER A 1 94 ? 6.727 1.462 -18.428 1.00 92.56 94 SER A N 1
ATOM 742 C CA . SER A 1 94 ? 6.613 2.614 -19.333 1.00 92.56 94 SER A CA 1
ATOM 743 C C . SER A 1 94 ? 7.628 3.717 -19.046 1.00 92.56 94 SER A C 1
ATOM 745 O O . SER A 1 94 ? 7.893 4.545 -19.915 1.00 92.56 94 SER A O 1
ATOM 747 N N . THR A 1 95 ? 8.160 3.766 -17.826 1.00 92.50 95 THR A N 1
ATOM 748 C CA . THR A 1 95 ? 9.042 4.844 -17.370 1.00 92.50 95 THR A CA 1
ATOM 749 C C . THR A 1 95 ? 10.491 4.393 -17.458 1.00 92.50 95 THR A C 1
ATOM 751 O O . THR A 1 95 ? 10.899 3.487 -16.737 1.00 92.50 95 THR A O 1
ATOM 754 N N . LYS A 1 96 ? 11.275 5.032 -18.333 1.00 89.38 96 LYS A N 1
ATOM 755 C CA . LYS A 1 96 ? 12.697 4.715 -18.493 1.00 89.38 96 LYS A CA 1
ATOM 756 C C . LYS A 1 96 ? 13.473 5.071 -17.225 1.00 89.38 96 LYS A C 1
ATOM 758 O O . LYS A 1 96 ? 13.414 6.211 -16.775 1.00 89.38 96 LYS A O 1
ATOM 763 N N . ASP A 1 97 ? 14.239 4.112 -16.715 1.00 90.25 97 ASP A N 1
ATOM 764 C CA . ASP A 1 97 ? 15.136 4.283 -15.571 1.00 90.25 97 ASP A CA 1
ATOM 765 C C . ASP A 1 97 ? 16.593 4.050 -16.004 1.00 90.25 97 ASP A C 1
ATOM 767 O O . ASP A 1 97 ? 16.959 2.957 -16.442 1.00 90.25 97 ASP A O 1
ATOM 771 N N . SER A 1 98 ? 17.423 5.091 -15.898 1.00 87.56 98 SER A N 1
ATOM 772 C CA . SER A 1 98 ? 18.853 5.071 -16.229 1.00 87.56 98 SER A CA 1
ATOM 773 C C . SER A 1 98 ? 19.693 4.244 -15.251 1.00 87.56 98 SER A C 1
ATOM 775 O O . SER A 1 98 ? 20.778 3.791 -15.614 1.00 87.56 98 SER A O 1
ATOM 777 N N . LEU A 1 99 ? 19.194 4.012 -14.032 1.00 88.38 99 LEU A N 1
ATOM 778 C CA . LEU A 1 99 ? 19.872 3.230 -12.997 1.00 88.38 99 LEU A CA 1
ATOM 779 C C . LEU A 1 99 ? 19.676 1.722 -13.166 1.00 88.38 99 LEU A C 1
ATOM 781 O O . LEU A 1 99 ? 20.331 0.941 -12.472 1.00 88.38 99 LEU A O 1
ATOM 785 N N . LEU A 1 100 ? 18.835 1.295 -14.116 1.00 90.00 100 LEU A N 1
ATOM 786 C CA . LEU A 1 100 ? 18.602 -0.115 -14.419 1.00 90.00 100 LEU A CA 1
ATOM 787 C C . LEU A 1 100 ? 18.998 -0.482 -15.866 1.00 90.00 100 LEU A C 1
ATOM 789 O O . LEU A 1 100 ? 18.132 -0.803 -16.692 1.00 90.00 100 LEU A O 1
ATOM 793 N N . PRO A 1 101 ? 20.310 -0.519 -16.188 1.00 87.81 101 PRO A N 1
ATOM 794 C CA . PRO A 1 101 ? 20.788 -0.782 -17.546 1.00 87.81 101 PRO A CA 1
ATOM 795 C C . PRO A 1 101 ? 20.423 -2.162 -18.096 1.00 87.81 101 PRO A C 1
ATOM 797 O O . PRO A 1 101 ? 20.428 -2.360 -19.307 1.00 87.81 101 PRO A O 1
ATOM 800 N N . SER A 1 102 ? 20.109 -3.129 -17.230 1.00 89.50 102 SER A N 1
ATOM 801 C CA . SER A 1 102 ? 19.703 -4.479 -17.638 1.00 89.50 102 SER A CA 1
ATOM 802 C C . SER A 1 102 ? 18.352 -4.512 -18.353 1.00 89.50 102 SER A C 1
ATOM 804 O O . SER A 1 102 ? 18.126 -5.392 -19.178 1.00 89.50 102 SER A O 1
ATOM 806 N N . VAL A 1 103 ? 17.462 -3.566 -18.041 1.00 87.62 103 VAL A N 1
ATOM 807 C CA . VAL A 1 103 ? 16.114 -3.478 -18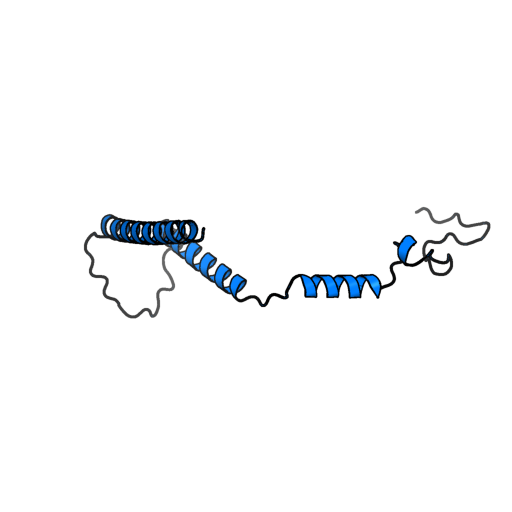.621 1.00 87.62 103 VAL A CA 1
ATOM 808 C C . VAL A 1 103 ? 16.056 -2.401 -19.701 1.00 87.62 103 VAL A C 1
ATOM 810 O O . VAL A 1 103 ? 15.452 -2.616 -20.748 1.00 87.62 103 VAL A O 1
ATOM 813 N N . TRP A 1 104 ? 16.709 -1.258 -19.471 1.00 88.12 104 TRP A N 1
ATOM 814 C CA . TRP A 1 104 ? 16.596 -0.069 -20.326 1.00 88.12 104 TRP A CA 1
ATOM 815 C C . TRP A 1 104 ? 17.814 0.209 -21.215 1.00 88.12 104 TRP A C 1
ATOM 817 O O . TRP A 1 104 ? 17.777 1.133 -22.032 1.00 88.12 104 TRP A O 1
ATOM 827 N N . GLY A 1 105 ? 18.871 -0.596 -21.089 1.00 88.50 105 GLY A N 1
ATOM 828 C CA . GLY A 1 105 ? 20.138 -0.418 -21.792 1.00 88.50 105 GLY A CA 1
ATOM 829 C C . GLY A 1 105 ? 21.085 0.578 -21.107 1.00 88.50 105 GLY A C 1
ATOM 830 O O . GLY A 1 105 ? 20.680 1.317 -20.207 1.00 88.50 105 GLY A O 1
ATOM 831 N N . PRO A 1 106 ? 22.369 0.596 -21.507 1.00 85.38 106 PRO A N 1
ATOM 832 C CA . PRO A 1 106 ? 23.344 1.539 -20.973 1.00 85.38 106 PRO A CA 1
ATOM 833 C C . PRO A 1 106 ? 22.980 2.983 -21.344 1.00 85.38 106 PRO A C 1
ATOM 835 O O . PRO A 1 106 ? 22.507 3.259 -22.447 1.00 85.38 106 PRO A O 1
ATOM 838 N N . VAL A 1 107 ? 23.223 3.902 -20.412 1.00 82.88 107 VAL A N 1
ATOM 839 C CA . VAL A 1 107 ? 23.066 5.348 -20.618 1.00 82.88 107 VAL A CA 1
ATOM 840 C C . VAL A 1 107 ? 24.257 5.848 -21.433 1.00 82.88 107 VAL A C 1
ATOM 842 O O . VAL A 1 107 ? 25.398 5.491 -21.131 1.00 82.88 107 VAL A O 1
ATOM 845 N N . ASP A 1 108 ? 24.012 6.643 -22.479 1.00 81.50 108 ASP A N 1
ATOM 846 C CA . ASP A 1 108 ? 25.110 7.263 -23.223 1.00 81.50 108 ASP A CA 1
ATOM 847 C C . ASP A 1 108 ? 25.777 8.333 -22.349 1.00 81.50 108 ASP A C 1
ATOM 849 O O . ASP A 1 108 ? 25.118 9.052 -21.600 1.00 81.50 108 ASP A O 1
ATOM 853 N N . LYS A 1 109 ? 27.096 8.490 -22.477 1.00 76.69 109 LYS A N 1
ATOM 854 C CA . LYS A 1 109 ? 27.884 9.459 -21.697 1.00 76.69 109 LYS A CA 1
ATOM 855 C C . LYS A 1 109 ? 27.446 10.906 -21.936 1.00 76.69 109 LYS A C 1
ATOM 857 O O . LYS A 1 109 ? 27.787 11.784 -21.160 1.00 76.69 109 LYS A O 1
ATOM 862 N N . LYS A 1 110 ? 26.732 11.159 -23.033 1.00 77.50 110 LYS A N 1
ATOM 863 C CA . LYS A 1 110 ? 26.161 12.467 -23.377 1.00 77.50 110 LYS A CA 1
ATOM 864 C C . LYS A 1 110 ? 24.903 12.797 -22.577 1.00 77.50 110 LYS A C 1
ATOM 866 O O . LYS A 1 110 ? 24.625 13.972 -22.366 1.00 77.50 110 LYS A O 1
ATOM 871 N N . ASP A 1 111 ? 24.168 11.769 -22.158 1.00 77.81 111 ASP A N 1
ATOM 872 C CA . ASP A 1 111 ? 22.913 11.892 -21.414 1.00 77.81 111 ASP A CA 1
ATOM 873 C C . ASP A 1 111 ? 23.133 11.772 -19.895 1.00 77.81 111 ASP A C 1
ATOM 875 O O . ASP A 1 111 ? 22.215 12.026 -19.115 1.00 77.81 111 ASP A O 1
ATOM 879 N N . ASP A 1 112 ? 24.344 11.391 -19.471 1.00 82.19 112 ASP A N 1
ATOM 880 C CA . ASP A 1 112 ? 24.752 11.308 -18.070 1.00 82.19 112 ASP A CA 1
ATOM 881 C C . ASP A 1 112 ? 25.431 12.621 -17.615 1.00 82.19 112 ASP A C 1
ATOM 883 O O . ASP A 1 112 ? 26.570 12.892 -18.007 1.00 82.19 112 ASP A O 1
ATOM 887 N N . PRO A 1 113 ? 24.781 13.439 -16.762 1.00 81.50 113 PRO A N 1
ATOM 888 C CA . PRO A 1 113 ? 25.345 14.695 -16.263 1.00 81.50 113 PRO A CA 1
ATOM 889 C C . PRO A 1 113 ? 26.560 14.499 -15.342 1.00 81.50 113 PRO A C 1
ATOM 891 O O . PRO A 1 113 ? 27.236 15.475 -15.019 1.00 81.50 113 PRO A O 1
ATOM 894 N N . TYR A 1 114 ? 26.838 13.264 -14.916 1.00 81.44 114 TYR A N 1
ATOM 895 C CA . TYR A 1 114 ? 28.000 12.902 -14.108 1.00 81.44 114 TYR A CA 1
ATOM 896 C C . TYR A 1 114 ? 29.110 12.230 -14.924 1.00 81.44 114 TYR A C 1
ATOM 898 O O . TYR A 1 114 ? 30.144 11.862 -14.360 1.00 81.44 114 TYR A O 1
ATOM 906 N N . ALA A 1 115 ? 28.942 12.074 -16.242 1.00 78.81 115 ALA A N 1
ATOM 907 C CA . ALA A 1 115 ? 29.996 11.533 -17.083 1.00 78.81 115 ALA A CA 1
ATOM 908 C C . ALA A 1 115 ? 31.221 12.457 -17.069 1.00 78.81 115 ALA A C 1
ATOM 910 O O . ALA A 1 115 ? 31.123 13.666 -17.285 1.00 78.81 115 ALA A O 1
ATOM 911 N N . ALA A 1 116 ? 32.402 11.872 -16.843 1.00 75.81 116 ALA A N 1
ATOM 912 C CA . ALA A 1 116 ? 33.652 12.618 -16.889 1.00 75.81 116 ALA A CA 1
ATOM 913 C C . ALA A 1 116 ? 33.814 13.302 -18.263 1.00 75.81 116 ALA A C 1
ATOM 915 O O . ALA A 1 116 ? 33.665 12.629 -19.293 1.00 75.81 116 ALA A O 1
ATOM 916 N N . PRO A 1 117 ? 34.143 14.609 -18.309 1.00 69.56 117 PRO A N 1
ATOM 917 C CA . PRO A 1 117 ? 34.392 15.292 -19.568 1.00 69.56 117 PRO A CA 1
ATOM 918 C C . PRO A 1 117 ? 35.565 14.608 -20.275 1.00 69.56 117 PRO A C 1
ATOM 920 O O . PRO A 1 117 ? 36.623 14.381 -19.690 1.00 69.56 117 PRO A O 1
ATOM 923 N N . SER A 1 118 ? 35.378 14.243 -21.542 1.00 63.28 118 SER A N 1
ATOM 924 C CA . SER A 1 118 ? 36.355 13.497 -22.340 1.00 63.28 118 SER A CA 1
ATOM 925 C C . SER A 1 118 ? 37.519 14.382 -22.818 1.00 63.28 118 SER A C 1
ATOM 927 O O . SER A 1 118 ? 37.722 14.542 -24.022 1.00 63.28 118 SER A O 1
ATOM 929 N N . GLY A 1 119 ? 38.267 14.988 -21.890 1.00 63.50 119 GLY A N 1
ATOM 930 C CA . GLY A 1 119 ? 39.418 15.850 -22.169 1.00 63.50 119 GLY A CA 1
ATOM 931 C C . GLY A 1 119 ? 40.556 15.694 -21.145 1.00 63.50 119 GLY A C 1
ATOM 932 O O . GLY A 1 119 ? 40.326 15.179 -20.054 1.00 63.50 119 GLY A O 1
ATOM 933 N N . PRO A 1 120 ? 41.794 16.130 -21.463 1.00 58.72 120 PRO A N 1
ATOM 934 C CA . PRO A 1 120 ? 42.999 15.829 -20.675 1.00 58.72 120 PRO A CA 1
ATOM 935 C C . PRO A 1 120 ? 43.132 16.635 -19.373 1.00 58.72 120 PRO A C 1
ATOM 937 O O . PRO A 1 120 ? 44.132 16.509 -18.676 1.00 58.72 120 PRO A O 1
ATOM 940 N N . CYS A 1 121 ? 42.163 17.491 -19.057 1.00 58.25 121 CYS A N 1
ATOM 941 C CA . CYS A 1 121 ? 42.154 18.325 -17.863 1.00 58.25 121 CYS A CA 1
ATOM 942 C C . CYS A 1 121 ? 40.735 18.303 -17.287 1.00 58.25 121 CYS A C 1
ATOM 944 O O . CYS A 1 121 ? 39.901 19.143 -17.613 1.00 58.25 121 CYS A O 1
ATOM 946 N N . GLY A 1 122 ? 40.442 17.254 -16.520 1.00 55.59 122 GLY A N 1
ATOM 947 C CA . GLY A 1 122 ? 39.188 17.075 -15.784 1.00 55.59 122 GLY A CA 1
ATOM 948 C C . GLY A 1 122 ? 39.381 17.181 -14.273 1.00 55.59 122 GLY A C 1
ATOM 949 O O . GLY A 1 122 ? 38.542 16.691 -13.528 1.00 55.59 122 GLY A O 1
ATOM 950 N N . ASP A 1 123 ? 40.496 17.765 -13.829 1.00 61.62 123 ASP A N 1
ATOM 951 C CA . ASP A 1 123 ? 40.858 17.863 -12.420 1.00 61.62 123 ASP A CA 1
ATOM 952 C C . ASP A 1 123 ? 41.031 19.334 -12.048 1.00 61.62 123 ASP A C 1
ATOM 954 O O . ASP A 1 123 ? 42.084 19.910 -12.300 1.00 61.62 123 ASP A O 1
ATOM 958 N N . CYS A 1 124 ? 39.950 19.957 -11.569 1.00 53.75 124 CYS A N 1
ATOM 959 C CA . CYS A 1 124 ? 39.939 21.156 -10.721 1.00 53.75 124 CYS A CA 1
ATOM 960 C C . CYS A 1 124 ? 38.483 21.550 -10.410 1.00 53.75 124 CYS A C 1
ATOM 962 O O . CYS A 1 124 ? 37.918 22.366 -11.131 1.00 53.75 124 CYS A O 1
ATOM 964 N N . VAL A 1 125 ? 37.901 20.992 -9.338 1.00 56.12 125 VAL A N 1
ATOM 965 C CA . VAL A 1 125 ? 37.327 21.775 -8.220 1.00 56.12 125 VAL A CA 1
ATOM 966 C C . VAL A 1 125 ? 37.343 20.891 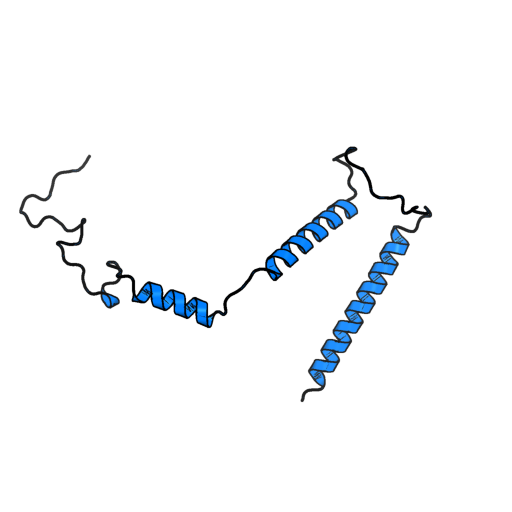-6.960 1.00 56.12 125 VAL A C 1
ATOM 968 O O . VAL A 1 125 ? 36.497 20.015 -6.792 1.00 56.12 125 VAL A O 1
ATOM 971 N N . ILE A 1 126 ? 38.306 21.119 -6.066 1.00 45.19 126 ILE A N 1
ATOM 972 C CA . ILE A 1 126 ? 38.148 20.822 -4.637 1.00 45.19 126 ILE A CA 1
ATOM 973 C C . ILE A 1 126 ? 38.153 22.176 -3.921 1.00 45.19 126 ILE A C 1
ATOM 975 O O . ILE A 1 126 ? 38.961 23.035 -4.266 1.00 45.19 126 ILE A O 1
ATOM 979 N N . PHE A 1 127 ? 37.172 22.310 -3.023 1.00 42.75 127 PHE A N 1
ATOM 980 C CA . PHE A 1 127 ? 36.790 23.427 -2.147 1.00 42.75 127 PHE A CA 1
ATOM 981 C C . PHE A 1 127 ? 37.843 24.493 -1.829 1.00 42.75 127 PHE A C 1
ATOM 983 O O . PHE A 1 127 ? 38.970 24.124 -1.432 1.00 42.75 127 PHE A O 1
#

Sequence (127 aa):
MSNLTSDVEQKNHQHWKEALRANRSYMHTQFGHKGKVSIGNSQNLTSLSSSLATMSEIKLKKLVELNQRLKEQLDLNRIPVSEASSSLIKYITSTKDSLLPSVWGPVDKKDDPYAAPSGPCGDCVIF

InterPro domains:
  IPR015898 G-protein, gamma subunit-like domain [PF00631] (60-121)
  IPR015898 G-protein, gamma subunit-like domain [PS50058] (51-127)
  IPR015898 G-protein, gamma subunit-like domain [SM01224] (56-127)
  IPR036284 G-protein gamma-like domain superfamily [G3DSA:4.10.260.10] (51-126)
  IPR036284 G-protein gamma-like domain superfamily [SSF48670] (62-115)
  IPR041848 Guanine nucleotide-binding protein subunit gamma, fungal [PTHR28189] (48-116)

pLDDT: mean 76.22, std 18.58, range [37.53, 98.12]

Organism: NCBI:txid1806994